Protein AF-A0A1H6KZN3-F1 (afdb_monomer)

Organism: NCBI:txid235205

pLDDT: mean 70.63, std 13.74, range [46.03, 90.12]

Foldseek 3Di:
DPPPVVLVVVLVVVVVCCVVPVPDDDDDDPVNCVVVVVDDDPDDDPVRVVVVVVVVVVVCPPDDDCPDPVVCVVVVVPDPDPPVVPPDDD

Secondary structure (DSSP, 8-state):
--HHHHHHHHHHHHHHHHHH-TTS-----HHHHHHTT-S---PPPHHHHHHHHHHHHHH-TTSPP-S-HHHHHHTTTT----TTTTS---

Radius of gyration: 26.88 Å; Cα contacts (8 Å, |Δi|>4): 21; chains: 1; bounding box: 48×36×72 Å

Structure (mmCIF, N/CA/C/O backbone):
data_AF-A0A1H6KZN3-F1
#
_entry.id   AF-A0A1H6KZN3-F1
#
loop_
_atom_site.group_PDB
_atom_site.id
_atom_site.type_symbol
_atom_site.label_atom_id
_atom_site.label_alt_id
_atom_site.label_comp_id
_atom_site.label_asym_id
_atom_site.label_entity_id
_atom_site.label_seq_id
_atom_site.pdbx_PDB_ins_code
_atom_site.Cartn_x
_atom_site.Cartn_y
_atom_site.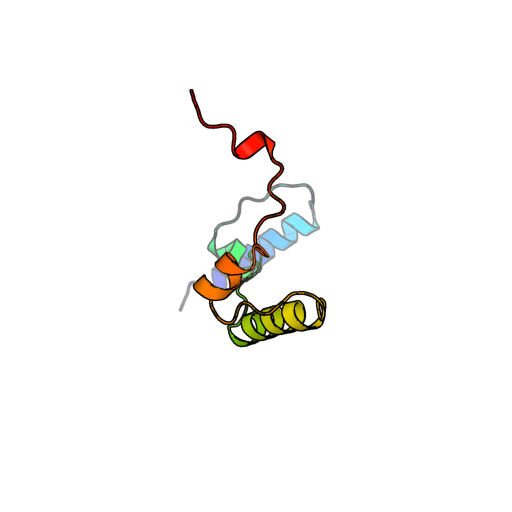Cartn_z
_atom_site.occupancy
_atom_site.B_iso_or_equiv
_atom_site.auth_seq_id
_atom_site.auth_comp_id
_atom_site.auth_asym_id
_atom_site.auth_atom_id
_atom_site.pdbx_PDB_model_num
ATOM 1 N N . MET A 1 1 ? 7.429 8.735 26.648 1.00 46.03 1 MET A N 1
ATOM 2 C CA . MET A 1 1 ? 6.907 7.359 26.468 1.00 46.03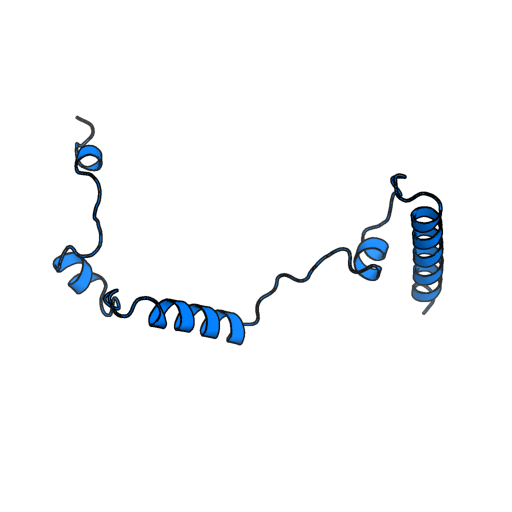 1 MET A CA 1
ATOM 3 C C . MET A 1 1 ? 5.386 7.338 26.668 1.00 46.03 1 MET A C 1
ATOM 5 O O . MET A 1 1 ? 4.884 6.443 27.335 1.00 46.03 1 MET A O 1
ATOM 9 N N . SER A 1 2 ? 4.647 8.302 26.102 1.00 53.19 2 SER A N 1
ATOM 10 C CA . SER A 1 2 ? 3.214 8.475 26.406 1.00 53.19 2 SER A CA 1
ATOM 11 C C . SER A 1 2 ? 2.295 8.326 25.189 1.00 53.19 2 SER A C 1
ATOM 13 O O . SER A 1 2 ? 1.096 8.181 25.374 1.00 53.19 2 SER A O 1
ATOM 15 N N . ASP A 1 3 ? 2.842 8.277 23.972 1.00 60.69 3 ASP A N 1
ATOM 16 C CA . ASP A 1 3 ? 2.042 8.498 22.754 1.00 60.69 3 ASP A CA 1
ATOM 17 C C . ASP A 1 3 ? 1.541 7.198 22.100 1.00 60.69 3 ASP A C 1
ATOM 19 O O . ASP A 1 3 ? 0.516 7.175 21.425 1.00 60.69 3 ASP A O 1
ATOM 23 N N . LYS A 1 4 ? 2.213 6.063 22.343 1.00 57.25 4 LYS A N 1
ATOM 24 C CA . LYS A 1 4 ? 1.812 4.773 21.745 1.00 57.25 4 LYS A CA 1
ATOM 25 C C . LYS A 1 4 ? 0.525 4.201 22.339 1.00 57.25 4 LYS A C 1
ATOM 27 O O . LYS A 1 4 ? -0.244 3.571 21.626 1.00 57.25 4 LYS A O 1
ATOM 32 N N . LYS A 1 5 ? 0.275 4.444 23.630 1.00 61.69 5 LYS A N 1
ATOM 33 C CA . LYS A 1 5 ? -0.905 3.906 24.323 1.00 61.69 5 LYS A CA 1
ATOM 34 C C . LYS A 1 5 ? -2.203 4.534 23.808 1.00 61.69 5 LYS A C 1
ATOM 36 O O . LYS A 1 5 ? -3.201 3.845 23.666 1.00 61.69 5 LYS A O 1
ATOM 41 N N . THR A 1 6 ? -2.153 5.820 23.467 1.00 81.00 6 THR A N 1
ATOM 42 C CA . THR A 1 6 ? -3.287 6.555 22.896 1.00 81.00 6 THR A CA 1
ATOM 43 C C . THR A 1 6 ? -3.571 6.165 21.446 1.00 81.00 6 THR A C 1
ATOM 45 O O . THR A 1 6 ? -4.728 6.162 21.038 1.00 81.00 6 THR A O 1
ATOM 48 N N . LEU A 1 7 ? -2.54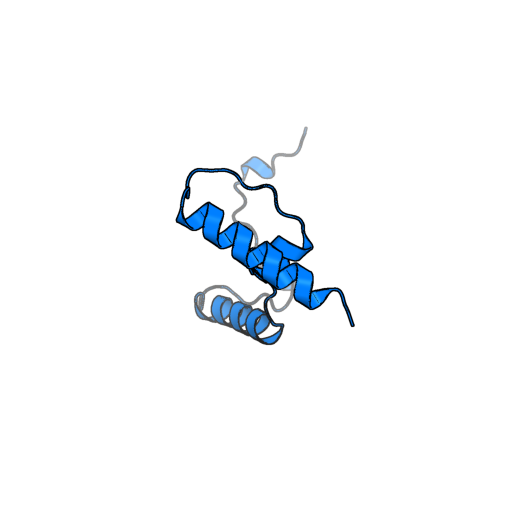1 5.812 20.668 1.00 82.12 7 LEU A N 1
ATOM 49 C CA . LEU A 1 7 ? -2.711 5.431 19.263 1.00 82.12 7 LEU A CA 1
ATOM 50 C C . LEU A 1 7 ? -3.431 4.078 19.127 1.00 82.12 7 LEU A C 1
ATOM 52 O O . LEU A 1 7 ? -4.362 3.945 18.339 1.00 82.12 7 LEU A O 1
ATOM 56 N N . GLU A 1 8 ? -3.050 3.095 19.947 1.00 85.94 8 GLU A N 1
ATOM 57 C CA . GLU A 1 8 ? -3.686 1.769 19.975 1.00 85.94 8 GLU A CA 1
ATOM 58 C C . GLU A 1 8 ? -5.164 1.831 20.378 1.00 85.94 8 GLU A C 1
ATOM 60 O O . GLU A 1 8 ? -6.004 1.142 19.796 1.00 85.94 8 GLU A O 1
ATOM 65 N N . GLU A 1 9 ? -5.494 2.676 21.356 1.00 86.56 9 GLU A N 1
ATOM 66 C CA . GLU A 1 9 ? -6.873 2.897 21.796 1.00 86.56 9 GLU A CA 1
ATOM 67 C C . GLU A 1 9 ? -7.725 3.518 20.679 1.00 86.56 9 GLU A C 1
ATOM 69 O O . GLU A 1 9 ? -8.819 3.018 20.407 1.00 86.56 9 GLU A O 1
ATOM 74 N N . ARG A 1 10 ? -7.202 4.527 19.964 1.00 86.31 10 ARG A N 1
ATOM 75 C CA . ARG A 1 10 ? -7.903 5.138 18.821 1.00 86.31 10 ARG A CA 1
ATOM 76 C C . ARG A 1 10 ? -8.103 4.165 17.661 1.00 86.31 10 ARG A C 1
ATOM 78 O O . ARG A 1 10 ? -9.204 4.088 17.123 1.00 86.31 10 ARG A O 1
ATOM 85 N N . VAL A 1 11 ? -7.086 3.381 17.299 1.00 88.75 11 VAL A N 1
ATOM 86 C CA . VAL A 1 11 ? -7.199 2.382 16.221 1.00 88.75 11 VAL A CA 1
ATOM 87 C C . VAL A 1 11 ? -8.242 1.312 16.556 1.00 88.75 11 VAL A C 1
ATOM 89 O O . VAL A 1 11 ? -9.002 0.896 15.682 1.00 88.75 11 VAL A O 1
ATOM 92 N N . ASN A 1 12 ? -8.327 0.882 17.817 1.00 89.38 12 ASN A N 1
ATOM 93 C CA . ASN A 1 12 ? -9.362 -0.061 18.241 1.00 89.38 12 ASN A CA 1
ATOM 94 C C . ASN A 1 12 ? -10.774 0.534 18.160 1.00 89.38 12 ASN A C 1
ATOM 96 O O . ASN A 1 12 ? -11.705 -0.171 17.771 1.00 89.38 12 ASN A O 1
ATOM 100 N N . GLU A 1 13 ? -10.946 1.813 18.491 1.00 87.12 13 GLU A N 1
ATOM 101 C CA . GLU A 1 13 ? -12.232 2.499 18.343 1.00 87.12 13 GLU A CA 1
ATOM 102 C C . GLU A 1 13 ? -12.645 2.615 16.868 1.00 87.12 13 GLU A C 1
ATOM 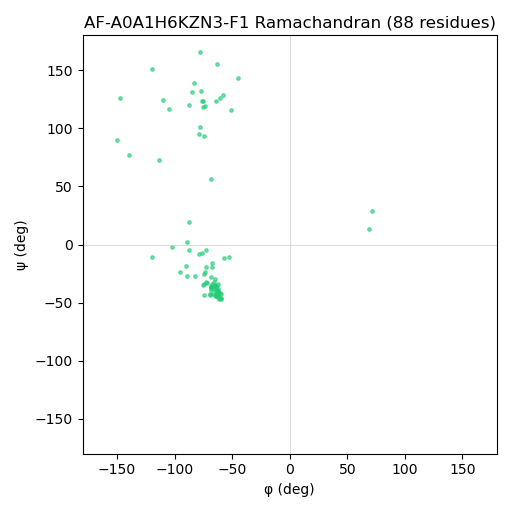104 O O . GLU A 1 13 ? -13.779 2.285 16.524 1.00 87.12 13 GLU A O 1
ATOM 109 N N . ILE A 1 14 ? -11.705 2.971 15.986 1.00 87.31 14 ILE A N 1
ATOM 110 C CA . ILE A 1 14 ? -11.915 3.022 14.531 1.00 87.31 14 ILE A CA 1
ATOM 111 C C . ILE A 1 14 ? -12.320 1.645 13.988 1.00 87.31 14 ILE A C 1
ATOM 113 O O . ILE A 1 14 ? -13.290 1.536 13.240 1.00 87.31 14 ILE A O 1
ATOM 117 N N . ARG A 1 15 ? -11.621 0.575 14.393 1.00 87.25 15 ARG A N 1
ATOM 118 C CA . ARG A 1 15 ? -11.967 -0.801 13.993 1.00 87.25 15 ARG A CA 1
ATOM 119 C C . ARG A 1 15 ? -13.374 -1.181 14.428 1.00 87.25 15 ARG A C 1
ATOM 121 O O . ARG A 1 15 ? -14.113 -1.751 13.639 1.00 87.25 15 ARG A O 1
ATOM 128 N N . LYS A 1 16 ? -13.762 -0.821 15.651 1.00 90.12 16 LYS A N 1
ATOM 129 C CA . LYS A 1 16 ? -15.108 -1.094 16.155 1.00 90.12 16 LYS A CA 1
ATOM 130 C C . LYS A 1 16 ? -16.182 -0.344 15.359 1.00 90.12 16 LYS A C 1
ATOM 132 O O . LYS A 1 16 ? -17.211 -0.930 15.044 1.00 90.12 16 LYS A O 1
ATOM 137 N N . GLN A 1 17 ? -15.933 0.917 15.001 1.00 86.69 17 GLN A N 1
ATOM 138 C CA . GLN A 1 17 ? -16.843 1.694 14.152 1.00 86.69 17 GLN A CA 1
ATOM 139 C C . GLN A 1 17 ? -16.981 1.084 12.750 1.00 86.69 17 GLN A C 1
ATOM 141 O O . GLN A 1 17 ? -18.092 1.007 12.235 1.00 86.69 17 GLN A O 1
ATOM 146 N N . LEU A 1 18 ? -15.882 0.605 12.162 1.00 86.56 18 LEU A N 1
ATOM 147 C CA . LEU A 1 18 ? -15.891 -0.085 10.868 1.00 86.56 18 LEU A CA 1
ATOM 148 C C . LEU A 1 18 ? -16.581 -1.459 10.933 1.00 86.56 18 LEU A C 1
ATOM 150 O O . LEU A 1 18 ? -17.279 -1.824 9.994 1.00 86.56 18 LEU A O 1
ATOM 154 N N . ASP A 1 19 ? -16.432 -2.206 12.030 1.00 88.44 19 ASP A N 1
ATOM 155 C CA . ASP A 1 19 ? -17.117 -3.492 12.224 1.00 88.44 19 ASP A CA 1
ATOM 156 C C . ASP A 1 19 ? -18.635 -3.312 12.403 1.00 88.44 19 ASP A C 1
ATOM 158 O O . ASP A 1 19 ? -19.426 -4.105 11.887 1.00 88.44 19 ASP A O 1
ATOM 162 N N . GLU A 1 20 ? -19.060 -2.273 13.130 1.00 89.56 20 GLU A N 1
ATOM 163 C CA . GLU A 1 20 ? -20.480 -1.957 13.342 1.00 89.56 20 GLU A CA 1
ATOM 164 C C . GLU A 1 20 ? -21.121 -1.321 12.092 1.00 89.56 20 GLU A C 1
ATOM 166 O O . GLU A 1 20 ? -22.286 -1.594 11.783 1.00 89.56 20 GLU A O 1
ATOM 171 N N . HIS A 1 21 ? -20.361 -0.512 11.347 1.00 87.50 21 HIS A N 1
ATOM 172 C CA . HIS A 1 21 ? -20.817 0.233 10.173 1.00 87.50 21 HIS A CA 1
ATOM 173 C C . HIS A 1 21 ? -19.763 0.235 9.044 1.00 87.50 21 HIS A C 1
ATOM 175 O O . HIS A 1 21 ? -19.118 1.255 8.797 1.00 87.50 21 HIS A O 1
ATOM 181 N N . PRO A 1 22 ? -19.620 -0.869 8.284 1.00 81.06 22 PRO A N 1
ATOM 182 C CA . PRO A 1 22 ? -18.550 -1.020 7.288 1.00 81.06 22 PRO A CA 1
ATOM 183 C C . PRO A 1 22 ? -18.665 -0.079 6.082 1.00 81.06 22 PRO A C 1
ATOM 185 O O . PRO A 1 22 ? -17.683 0.150 5.382 1.00 81.06 22 PRO A O 1
ATOM 188 N N . GLU A 1 23 ? -19.851 0.474 5.825 1.00 86.44 23 GLU A N 1
ATOM 189 C CA . GLU A 1 23 ? -20.078 1.433 4.734 1.00 86.44 23 GLU A CA 1
ATOM 190 C C . GLU A 1 23 ? -19.813 2.888 5.150 1.00 86.44 23 GLU A C 1
ATOM 192 O O . GLU A 1 23 ? -19.897 3.802 4.328 1.00 86.44 23 GLU A O 1
ATOM 197 N N . GLN A 1 24 ? -19.516 3.129 6.430 1.00 83.62 24 GLN A N 1
ATOM 198 C CA . GLN A 1 24 ? -19.296 4.467 6.951 1.00 83.62 24 GLN A CA 1
ATOM 199 C C . GLN A 1 24 ? -17.846 4.904 6.735 1.00 83.62 24 GLN A C 1
ATOM 201 O O . GLN A 1 24 ? -16.894 4.204 7.073 1.00 83.62 24 GLN A O 1
ATOM 206 N N . TYR A 1 25 ? -17.679 6.112 6.201 1.00 81.69 25 TYR A N 1
ATOM 207 C CA . TYR A 1 25 ? -16.370 6.740 6.083 1.00 81.69 25 TYR A CA 1
ATOM 208 C C . TYR A 1 25 ? -15.918 7.255 7.451 1.00 81.69 25 TYR A C 1
ATOM 210 O O . TYR A 1 25 ? -16.613 8.060 8.075 1.00 81.69 25 TYR A O 1
ATOM 218 N N . VAL A 1 26 ? -14.747 6.799 7.897 1.00 83.62 26 VAL A N 1
ATOM 219 C CA . VAL A 1 26 ? -14.096 7.261 9.127 1.00 83.62 26 VAL A CA 1
ATOM 220 C C . VAL A 1 26 ? -12.863 8.070 8.741 1.00 83.62 26 VAL A C 1
ATOM 222 O O . VAL A 1 26 ? -11.996 7.588 8.012 1.00 83.62 26 VAL A O 1
ATOM 225 N N . GLU A 1 27 ? -12.789 9.313 9.212 1.00 83.44 27 GLU A N 1
ATOM 226 C CA . GLU A 1 27 ? -11.598 10.144 9.045 1.00 83.44 27 GLU A CA 1
ATOM 227 C C . GLU A 1 27 ? -10.507 9.668 10.011 1.00 83.44 27 GLU A C 1
ATOM 229 O O . GLU A 1 27 ? -10.685 9.702 11.230 1.00 83.44 27 GLU A O 1
ATOM 234 N N . ILE A 1 28 ? -9.377 9.226 9.461 1.00 86.88 28 ILE A N 1
ATOM 235 C CA . ILE A 1 28 ? -8.217 8.748 10.223 1.00 86.88 28 ILE A CA 1
ATOM 236 C C . ILE A 1 28 ? -6.988 9.597 9.910 1.00 86.88 28 ILE A C 1
ATOM 238 O O . ILE A 1 28 ? -6.856 10.155 8.818 1.00 86.88 28 ILE A O 1
ATOM 242 N N . THR A 1 29 ? -6.080 9.716 10.875 1.00 86.88 29 THR A N 1
ATOM 243 C CA . THR A 1 29 ? -4.801 10.404 10.671 1.00 86.88 29 THR A CA 1
ATOM 244 C C . THR A 1 29 ? -3.815 9.516 9.908 1.00 86.88 29 THR A C 1
ATOM 246 O O . THR A 1 29 ? -4.000 8.305 9.777 1.00 86.88 29 THR A O 1
ATOM 249 N N . HIS A 1 30 ? -2.729 10.113 9.408 1.00 83.75 30 HIS A N 1
ATOM 250 C CA . HIS A 1 30 ? -1.690 9.359 8.704 1.00 83.75 30 HIS A CA 1
ATOM 251 C C . HIS A 1 30 ? -1.034 8.292 9.596 1.00 83.75 30 HIS A C 1
ATOM 253 O O . HIS A 1 30 ? -0.859 7.162 9.152 1.00 83.75 30 HIS A O 1
ATOM 259 N N . GLU A 1 31 ? -0.758 8.621 10.863 1.00 84.25 31 GLU A N 1
ATOM 260 C CA . GLU A 1 31 ? -0.164 7.695 11.840 1.00 84.25 31 GLU A CA 1
ATOM 261 C C . GLU A 1 31 ? -1.088 6.503 12.150 1.00 84.25 31 GLU A C 1
ATOM 263 O O . GLU A 1 31 ? -0.624 5.379 12.327 1.00 84.25 31 GLU A O 1
ATOM 268 N N . GLU A 1 32 ? -2.407 6.725 12.184 1.00 85.06 32 GLU A N 1
ATOM 269 C CA . GLU A 1 32 ? -3.406 5.664 12.380 1.00 85.06 32 GLU A CA 1
ATOM 270 C C . GLU A 1 32 ? -3.485 4.738 11.167 1.00 85.06 32 GLU A C 1
ATOM 272 O O . GLU A 1 32 ? -3.512 3.517 11.321 1.00 85.06 32 GLU A O 1
ATOM 277 N N . ALA A 1 33 ? -3.466 5.313 9.963 1.00 84.25 33 ALA A N 1
ATOM 278 C CA . ALA A 1 33 ? -3.446 4.562 8.715 1.00 84.25 33 ALA A CA 1
ATOM 279 C C . ALA A 1 33 ? -2.173 3.705 8.584 1.00 84.25 33 ALA A C 1
ATOM 281 O O . ALA A 1 33 ? -2.262 2.528 8.231 1.00 84.25 33 ALA A O 1
ATOM 282 N N . GLU A 1 34 ? -1.003 4.255 8.928 1.00 84.06 34 GLU A N 1
ATOM 283 C CA . GLU A 1 34 ? 0.256 3.500 8.983 1.00 84.06 34 GLU A CA 1
ATOM 284 C C . GLU A 1 34 ? 0.192 2.364 10.006 1.00 84.06 34 GLU A C 1
ATOM 286 O O . GLU A 1 34 ? 0.529 1.226 9.681 1.00 84.06 34 GLU A O 1
ATOM 291 N N . TYR A 1 35 ? -0.299 2.631 11.221 1.00 85.50 35 TYR A N 1
ATOM 292 C CA . TYR A 1 35 ? -0.429 1.602 12.256 1.00 85.50 35 TYR A CA 1
ATOM 293 C C . TYR A 1 35 ? -1.391 0.476 11.842 1.00 85.50 35 TYR A C 1
ATOM 295 O O . TYR A 1 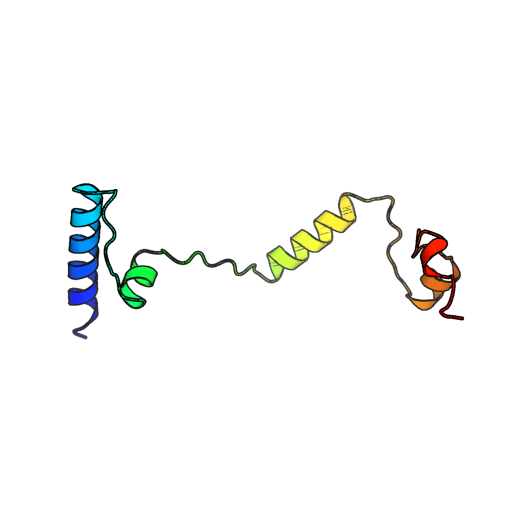35 ? -1.186 -0.689 12.187 1.00 85.50 35 TYR A O 1
ATOM 303 N N . MET A 1 36 ? -2.439 0.799 11.081 1.00 83.69 36 MET A N 1
ATOM 304 C CA . MET A 1 36 ? -3.379 -0.185 10.538 1.00 83.69 36 MET A CA 1
ATOM 305 C C . MET A 1 36 ? -2.828 -0.973 9.343 1.00 83.69 36 MET A C 1
ATOM 307 O O . MET A 1 36 ? -3.477 -1.931 8.925 1.00 83.69 36 MET A O 1
ATOM 311 N N . GLY A 1 37 ? -1.657 -0.608 8.814 1.00 82.38 37 GLY A N 1
ATOM 312 C CA . GLY A 1 37 ? -1.084 -1.227 7.621 1.00 82.38 37 GLY A CA 1
ATOM 313 C C . GLY A 1 37 ? -1.830 -0.853 6.340 1.00 82.38 37 GLY A C 1
ATOM 314 O O . GLY A 1 37 ? -1.865 -1.643 5.405 1.00 82.38 37 GLY A O 1
ATOM 315 N N . ALA A 1 38 ? -2.456 0.329 6.293 1.00 81.25 38 ALA A N 1
ATOM 316 C CA . ALA A 1 38 ? -3.178 0.802 5.1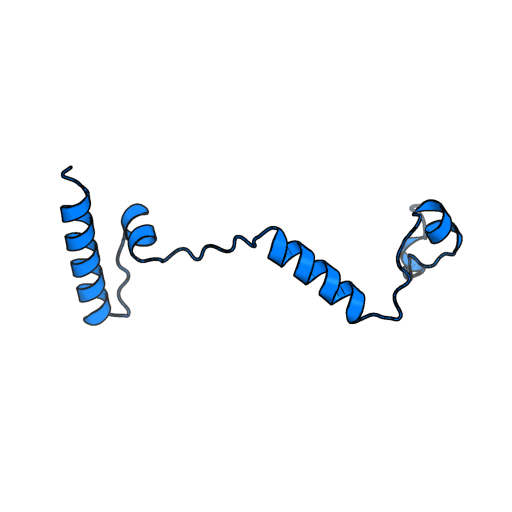09 1.00 81.25 38 ALA A CA 1
ATOM 317 C C . ALA A 1 38 ? -2.252 1.107 3.917 1.00 81.25 38 ALA A C 1
ATOM 319 O O . ALA A 1 38 ? -2.724 1.248 2.790 1.00 81.25 38 ALA A O 1
ATOM 320 N N . PHE A 1 39 ? -0.948 1.223 4.165 1.00 78.56 39 PHE A N 1
ATOM 321 C CA . PHE A 1 39 ? 0.067 1.396 3.138 1.00 78.56 39 PHE A CA 1
ATOM 322 C C . PHE A 1 39 ? 0.813 0.078 2.959 1.00 78.56 39 PHE A C 1
ATOM 324 O O . PHE A 1 39 ? 1.466 -0.406 3.884 1.00 78.56 39 PHE A O 1
ATOM 331 N N . GLU A 1 40 ? 0.701 -0.500 1.768 1.00 72.31 40 GLU A N 1
ATOM 332 C CA . GLU A 1 40 ? 1.551 -1.611 1.362 1.00 72.31 40 GLU A CA 1
ATOM 333 C C . GLU A 1 40 ? 2.933 -1.065 0.988 1.00 72.31 40 GLU A C 1
ATOM 335 O O . GLU A 1 40 ? 3.056 -0.079 0.258 1.00 72.31 40 GLU A O 1
ATOM 340 N N . ASP A 1 41 ? 3.977 -1.698 1.516 1.00 73.44 41 ASP A N 1
ATOM 341 C CA . ASP A 1 41 ? 5.346 -1.436 1.092 1.00 73.44 41 ASP A CA 1
ATOM 342 C C . ASP A 1 41 ? 5.594 -2.158 -0.238 1.00 73.44 41 ASP A C 1
ATOM 344 O O . ASP A 1 41 ? 5.797 -3.370 -0.270 1.00 73.44 41 ASP A O 1
ATOM 348 N N . ASP A 1 42 ? 5.539 -1.407 -1.338 1.00 67.62 42 ASP A N 1
ATOM 349 C CA . ASP A 1 42 ? 5.819 -1.901 -2.695 1.00 67.62 42 ASP A CA 1
ATOM 350 C C . ASP A 1 42 ? 7.321 -1.814 -3.043 1.00 67.62 42 ASP A C 1
ATOM 352 O O . ASP A 1 42 ? 7.725 -1.791 -4.210 1.00 67.62 42 ASP A O 1
ATOM 356 N N . SER A 1 43 ? 8.195 -1.705 -2.035 1.00 78.81 43 SER A N 1
ATOM 357 C CA . SER A 1 43 ? 9.631 -1.761 -2.273 1.00 78.81 43 SER A CA 1
ATOM 358 C C . SER A 1 43 ? 10.067 -3.195 -2.596 1.00 78.81 43 SER A C 1
ATOM 360 O O . SER A 1 43 ? 9.923 -4.129 -1.810 1.00 78.81 43 SER A O 1
ATOM 362 N N . MET A 1 44 ? 10.632 -3.386 -3.791 1.00 74.50 44 MET A N 1
ATOM 363 C CA . MET A 1 44 ? 11.344 -4.621 -4.127 1.00 74.50 44 MET A CA 1
ATOM 364 C C . MET A 1 44 ? 12.777 -4.561 -3.606 1.00 74.50 44 MET A C 1
ATOM 366 O O . MET A 1 44 ? 13.467 -3.547 -3.752 1.00 74.50 44 MET A O 1
ATOM 370 N N . SER A 1 45 ? 13.252 -5.682 -3.062 1.00 82.81 45 SER A N 1
ATOM 371 C CA . SER A 1 45 ? 14.668 -5.850 -2.742 1.00 82.81 45 SER A CA 1
ATOM 372 C C . SER A 1 45 ? 15.526 -5.805 -4.017 1.00 82.81 45 SER A C 1
ATOM 374 O O . SER A 1 45 ? 15.056 -6.097 -5.122 1.00 82.81 45 SER A O 1
ATOM 376 N N . MET A 1 46 ? 16.806 -5.436 -3.885 1.00 78.25 46 MET A N 1
ATOM 377 C CA . MET A 1 46 ? 17.730 -5.436 -5.027 1.00 78.25 46 MET A CA 1
ATOM 378 C C . MET A 1 46 ? 17.911 -6.857 -5.576 1.00 78.25 46 MET A C 1
ATOM 380 O O . MET A 1 46 ? 18.007 -7.054 -6.786 1.00 78.25 46 MET A O 1
ATOM 384 N N . GLU A 1 47 ? 17.914 -7.847 -4.690 1.00 79.56 47 GLU A N 1
ATOM 385 C CA . GLU A 1 47 ? 17.979 -9.265 -5.008 1.00 79.56 47 GLU A CA 1
ATOM 386 C C . GLU A 1 47 ? 16.763 -9.720 -5.833 1.00 79.56 47 GLU A C 1
ATOM 388 O O . GLU A 1 47 ? 16.941 -10.377 -6.862 1.00 79.56 47 GLU A O 1
ATOM 393 N N . ASP A 1 48 ? 15.546 -9.315 -5.452 1.00 78.62 48 ASP A N 1
ATOM 394 C CA . ASP A 1 48 ? 14.320 -9.621 -6.204 1.00 78.62 48 ASP A CA 1
ATOM 395 C C . ASP A 1 48 ? 14.274 -8.892 -7.548 1.00 78.62 48 ASP A C 1
ATOM 397 O O . ASP A 1 48 ? 13.860 -9.465 -8.560 1.00 78.62 48 ASP A O 1
ATOM 401 N N . ALA A 1 49 ? 14.759 -7.649 -7.599 1.00 77.00 49 ALA A N 1
ATOM 402 C CA . ALA A 1 49 ? 14.866 -6.897 -8.844 1.00 77.00 49 ALA A CA 1
ATOM 403 C C . ALA A 1 49 ? 15.816 -7.585 -9.844 1.00 77.00 49 ALA A C 1
ATOM 405 O O . ALA A 1 49 ? 15.492 -7.710 -11.030 1.00 77.00 49 ALA A O 1
ATOM 406 N N . LEU A 1 50 ? 16.963 -8.087 -9.370 1.00 78.00 50 LEU A N 1
ATOM 407 C CA . LEU A 1 50 ? 17.916 -8.846 -10.186 1.00 78.00 50 LEU A CA 1
ATOM 408 C C . LEU A 1 50 ? 17.338 -10.195 -10.635 1.00 78.00 50 LEU A C 1
ATOM 410 O O . LEU A 1 50 ? 17.457 -10.553 -11.809 1.00 78.00 50 LEU A O 1
ATOM 414 N N . ALA A 1 51 ? 16.654 -10.915 -9.744 1.00 76.06 51 ALA A N 1
ATOM 415 C CA . ALA A 1 51 ? 15.991 -12.173 -10.085 1.00 76.06 51 ALA A CA 1
ATOM 416 C C . ALA A 1 51 ? 14.885 -11.975 -11.138 1.00 76.06 51 ALA A C 1
ATOM 418 O O . ALA A 1 51 ? 14.755 -12.771 -12.076 1.00 76.06 51 ALA A O 1
ATOM 419 N N . SER A 1 52 ? 14.119 -10.887 -11.030 1.00 66.06 52 SER A N 1
ATOM 420 C CA . SER A 1 52 ? 13.093 -10.522 -12.006 1.00 66.06 52 SER A CA 1
ATOM 421 C C . SER A 1 52 ? 13.716 -10.226 -13.374 1.00 66.06 52 SER A C 1
ATOM 423 O O . SER A 1 52 ? 13.258 -10.766 -14.385 1.00 66.06 52 SER A O 1
ATOM 425 N N . HIS A 1 53 ? 14.834 -9.495 -13.414 1.00 64.88 53 HIS A N 1
ATOM 426 C CA . HIS A 1 53 ? 15.585 -9.241 -14.645 1.00 64.88 53 HIS A CA 1
ATOM 427 C C . HIS A 1 53 ? 16.081 -10.538 -15.310 1.00 64.88 53 HIS A C 1
ATOM 429 O O . HIS A 1 53 ? 15.867 -10.749 -16.507 1.00 64.88 53 HIS A O 1
ATOM 435 N N . ASP A 1 54 ? 16.672 -11.459 -14.546 1.00 59.50 54 ASP A N 1
ATOM 436 C CA . ASP A 1 54 ? 17.163 -12.727 -15.093 1.00 59.50 54 ASP A CA 1
ATOM 437 C C . ASP A 1 54 ? 16.029 -13.626 -15.606 1.00 59.50 54 ASP A C 1
ATOM 439 O O . ASP A 1 54 ? 16.173 -14.278 -16.647 1.00 59.50 54 ASP A O 1
ATOM 443 N N . SER A 1 55 ? 14.864 -13.606 -14.952 1.00 53.66 55 SER A N 1
ATO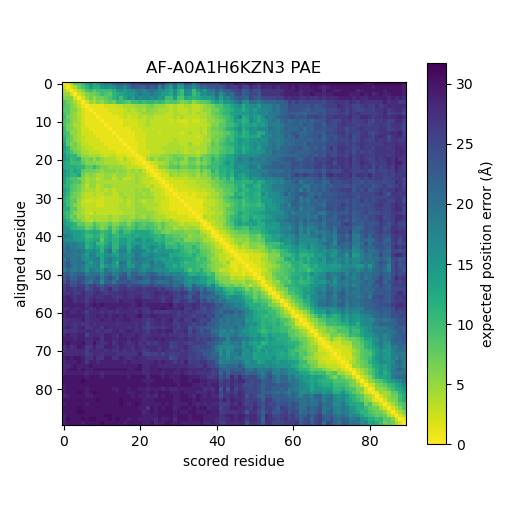M 444 C CA . SER A 1 55 ? 13.689 -14.375 -15.377 1.00 53.66 55 SER A CA 1
ATOM 445 C C . SER A 1 55 ? 13.109 -13.906 -16.723 1.00 53.66 55 SER A C 1
ATOM 447 O O . SER A 1 55 ? 12.656 -14.730 -17.527 1.00 53.66 55 SER A O 1
ATOM 449 N N . VAL A 1 56 ? 13.201 -12.604 -17.026 1.00 52.62 56 VAL A N 1
ATOM 450 C CA . VAL A 1 56 ? 12.840 -12.031 -18.336 1.00 52.62 56 VAL A CA 1
ATOM 451 C C . VAL A 1 56 ? 13.830 -12.487 -19.412 1.00 52.62 56 VAL A C 1
ATOM 453 O O . VAL A 1 56 ? 13.421 -12.810 -20.527 1.00 52.62 56 VAL A O 1
ATOM 456 N N . THR A 1 57 ? 15.117 -12.622 -19.074 1.00 49.75 57 THR A N 1
ATOM 457 C CA . THR A 1 57 ? 16.129 -13.112 -20.025 1.00 49.75 57 THR A CA 1
ATOM 458 C C . THR A 1 57 ? 16.038 -14.615 -20.319 1.00 49.75 57 THR A C 1
ATOM 460 O O . THR A 1 57 ? 16.536 -15.055 -21.353 1.00 49.75 57 THR A O 1
ATOM 463 N N . GLN A 1 58 ? 15.383 -15.415 -19.467 1.00 49.69 58 GLN A N 1
ATOM 464 C CA . GLN A 1 58 ? 15.194 -16.853 -19.713 1.00 49.69 58 GLN A CA 1
ATOM 465 C C . GLN A 1 58 ? 13.920 -17.197 -20.497 1.00 49.69 58 GLN A C 1
ATOM 467 O O . GLN A 1 58 ? 13.898 -18.226 -21.179 1.00 49.69 58 GLN A O 1
ATOM 472 N N . LYS A 1 59 ? 12.865 -16.371 -20.422 1.00 48.16 59 LYS A N 1
ATOM 473 C CA . LYS A 1 59 ? 11.607 -16.623 -21.152 1.00 48.16 59 LYS A CA 1
ATOM 474 C C . LYS A 1 59 ? 11.709 -16.348 -22.651 1.00 48.16 59 LYS A C 1
ATOM 476 O O . LYS A 1 59 ? 11.013 -17.003 -23.419 1.00 48.16 59 LYS A O 1
ATOM 481 N N . ASP A 1 60 ? 12.623 -15.479 -23.070 1.00 49.78 60 ASP A N 1
ATOM 482 C CA . ASP A 1 60 ? 12.901 -15.198 -24.477 1.00 49.78 60 ASP A CA 1
ATOM 483 C C . ASP A 1 60 ? 14.313 -15.665 -24.863 1.00 49.78 60 ASP A C 1
ATOM 485 O O . ASP A 1 60 ? 15.209 -14.869 -25.128 1.00 49.78 60 ASP A O 1
ATOM 489 N N . LYS A 1 61 ? 14.516 -16.986 -24.972 1.00 52.66 61 LYS A N 1
ATOM 490 C CA . LYS A 1 61 ? 15.750 -17.565 -25.557 1.00 52.66 61 LYS A CA 1
ATOM 491 C C . LYS A 1 61 ? 16.034 -17.096 -26.997 1.00 52.66 61 LYS A C 1
ATOM 493 O O . LYS A 1 61 ? 17.119 -17.349 -27.507 1.00 52.66 61 LYS A O 1
ATOM 498 N N . ASN A 1 62 ? 15.067 -16.434 -27.636 1.00 53.03 62 ASN A N 1
ATOM 499 C CA . ASN A 1 62 ? 15.157 -15.905 -28.994 1.00 53.03 62 ASN A CA 1
ATOM 500 C C . ASN A 1 62 ? 15.409 -14.389 -29.061 1.00 53.03 62 ASN A C 1
ATOM 502 O O . ASN A 1 62 ? 15.529 -13.874 -30.170 1.00 53.03 62 ASN A O 1
ATOM 506 N N . ARG A 1 63 ? 15.487 -13.657 -27.936 1.00 53.84 63 ARG A N 1
ATOM 507 C CA . ARG A 1 63 ? 15.886 -12.242 -27.985 1.00 53.84 63 ARG A CA 1
ATOM 508 C C . ARG A 1 63 ? 17.408 -12.135 -27.913 1.00 53.84 63 ARG A C 1
ATOM 510 O O . ARG A 1 63 ? 17.991 -12.589 -26.925 1.00 53.84 63 ARG A O 1
ATOM 517 N N . PRO A 1 64 ? 18.068 -11.554 -28.929 1.00 56.41 64 PRO A N 1
ATOM 518 C CA . PRO A 1 64 ? 19.507 -11.363 -28.886 1.00 56.41 64 PRO A CA 1
ATOM 519 C C . PRO A 1 64 ? 19.855 -10.466 -27.694 1.00 56.41 64 PRO A C 1
ATOM 521 O O . PRO A 1 64 ? 19.298 -9.381 -27.519 1.00 56.41 64 PRO A O 1
ATOM 524 N N . ARG A 1 65 ? 20.767 -10.937 -26.835 1.00 58.47 65 ARG A N 1
ATOM 525 C CA . ARG A 1 65 ? 21.363 -10.083 -25.806 1.00 58.47 65 ARG A CA 1
ATOM 526 C C . ARG A 1 65 ? 22.144 -8.987 -26.519 1.00 58.47 65 ARG A C 1
ATOM 528 O O . ARG A 1 65 ? 23.049 -9.279 -27.295 1.00 58.47 65 ARG A O 1
ATOM 535 N N . VAL A 1 66 ? 21.806 -7.740 -26.223 1.00 61.50 66 VAL A N 1
ATOM 536 C CA . VAL A 1 66 ? 22.524 -6.573 -26.734 1.00 61.50 66 VAL A CA 1
ATOM 537 C C . VAL A 1 66 ? 23.843 -6.493 -25.971 1.00 61.50 66 VAL A C 1
ATOM 539 O O . VAL A 1 66 ? 23.894 -5.990 -24.853 1.00 61.50 66 VAL A O 1
ATOM 542 N N . THR A 1 67 ? 24.898 -7.079 -26.530 1.00 62.59 67 THR A N 1
ATOM 543 C CA . THR A 1 67 ? 26.246 -7.055 -25.937 1.00 62.59 67 THR A CA 1
ATOM 544 C C . THR A 1 67 ? 26.986 -5.764 -26.263 1.00 62.59 67 THR A C 1
ATOM 546 O O . THR A 1 67 ? 27.831 -5.335 -25.486 1.00 62.59 67 THR A O 1
ATOM 549 N N . ASP A 1 68 ? 26.640 -5.139 -27.388 1.00 72.75 68 ASP A N 1
ATOM 550 C CA . ASP A 1 68 ? 27.184 -3.862 -27.833 1.00 72.75 68 ASP A CA 1
ATOM 551 C C . ASP A 1 68 ? 26.109 -3.076 -28.601 1.00 72.75 68 ASP A C 1
ATOM 553 O O . ASP A 1 68 ? 25.481 -3.584 -29.538 1.00 72.75 68 ASP A O 1
ATOM 557 N N . ALA A 1 69 ? 25.859 -1.837 -28.177 1.00 65.88 69 ALA A N 1
ATOM 558 C CA . ALA A 1 69 ? 24.811 -1.000 -28.754 1.00 65.88 69 ALA A CA 1
ATOM 559 C C . ALA A 1 69 ? 25.116 -0.585 -30.205 1.00 65.88 69 ALA A C 1
ATOM 561 O O . ALA A 1 69 ? 24.194 -0.488 -31.016 1.00 65.88 69 ALA A O 1
ATOM 562 N N . ALA A 1 70 ? 26.389 -0.373 -30.551 1.00 67.19 70 ALA A N 1
ATOM 563 C CA . ALA A 1 70 ? 26.802 0.030 -31.890 1.00 67.19 70 ALA A CA 1
ATOM 564 C C . ALA A 1 70 ? 26.708 -1.143 -32.875 1.00 67.19 70 ALA A C 1
ATOM 566 O O . ALA A 1 70 ? 26.166 -0.988 -33.971 1.00 67.19 70 ALA A O 1
ATOM 567 N N . GLU A 1 71 ? 27.155 -2.335 -32.473 1.00 65.38 71 GLU A N 1
ATOM 568 C CA . GLU A 1 71 ? 27.044 -3.538 -33.304 1.00 65.38 71 GLU A CA 1
ATOM 569 C C . GLU A 1 71 ? 25.589 -3.964 -33.519 1.00 65.38 71 GLU A C 1
ATOM 571 O O . GLU A 1 71 ? 25.221 -4.407 -34.609 1.00 65.38 71 GLU A O 1
ATOM 576 N N . THR A 1 72 ? 24.739 -3.813 -32.502 1.00 66.75 72 THR A N 1
ATOM 577 C CA . THR A 1 72 ? 23.325 -4.207 -32.605 1.00 66.75 72 THR A CA 1
ATOM 578 C C . THR A 1 72 ? 22.522 -3.210 -33.447 1.00 66.75 72 THR A C 1
ATOM 580 O O . THR A 1 72 ? 21.659 -3.612 -34.228 1.00 66.75 72 THR A O 1
ATOM 583 N N . ALA A 1 73 ? 22.857 -1.916 -33.387 1.00 65.06 73 ALA A N 1
ATOM 584 C CA . ALA A 1 73 ? 22.303 -0.914 -34.296 1.00 65.06 73 ALA A CA 1
ATOM 585 C C . ALA A 1 73 ? 22.718 -1.170 -35.757 1.00 65.06 73 ALA A C 1
ATOM 587 O O . ALA A 1 73 ? 21.890 -1.051 -36.660 1.00 65.06 73 ALA A O 1
ATOM 588 N N . ALA A 1 74 ? 23.968 -1.587 -35.994 1.00 63.75 74 ALA A N 1
ATOM 589 C CA . ALA A 1 74 ? 24.463 -1.919 -37.331 1.00 63.75 74 ALA A CA 1
ATOM 590 C C . ALA A 1 74 ? 23.756 -3.139 -37.954 1.00 63.75 74 ALA A C 1
ATOM 592 O O . ALA A 1 74 ? 23.604 -3.205 -39.173 1.00 63.75 74 ALA A O 1
ATOM 593 N N . LYS A 1 75 ? 23.293 -4.087 -37.128 1.00 66.94 75 LYS A N 1
ATOM 594 C CA . LYS A 1 75 ? 22.525 -5.269 -37.560 1.00 66.94 75 LYS A CA 1
ATOM 595 C C . LYS A 1 75 ? 21.050 -4.976 -37.854 1.00 66.94 75 LYS A C 1
ATOM 597 O O . LYS A 1 75 ? 20.363 -5.843 -38.382 1.00 66.94 75 LYS A O 1
ATOM 602 N N . GLY A 1 76 ? 20.559 -3.774 -37.539 1.00 60.72 76 GLY A N 1
ATOM 603 C CA . GLY A 1 76 ? 19.172 -3.378 -37.798 1.00 60.72 76 GLY A CA 1
ATOM 604 C C . GLY A 1 76 ? 18.132 -4.104 -36.935 1.00 60.72 76 GLY A C 1
ATOM 605 O O . GLY A 1 76 ? 16.944 -4.001 -37.213 1.00 60.72 76 GLY A O 1
ATOM 606 N N . GLU A 1 77 ? 18.551 -4.805 -35.877 1.00 61.06 77 GLU A N 1
ATOM 607 C CA . GLU A 1 77 ? 17.676 -5.633 -35.026 1.00 61.06 77 GLU A CA 1
ATOM 608 C C . GLU A 1 77 ? 16.752 -4.823 -34.103 1.00 61.06 77 GLU A C 1
ATOM 610 O O . GLU A 1 77 ? 15.923 -5.393 -33.397 1.00 61.06 77 GLU A O 1
ATOM 615 N N . PHE A 1 78 ? 16.887 -3.497 -34.072 1.00 57.09 78 PHE A N 1
ATOM 616 C CA . PHE A 1 78 ? 16.258 -2.699 -33.026 1.00 57.09 78 PHE A CA 1
ATOM 617 C C . PHE A 1 78 ? 14.852 -2.194 -33.336 1.00 57.09 78 PHE A C 1
ATOM 619 O O . PHE A 1 78 ? 14.167 -1.784 -32.404 1.00 57.09 78 PHE A O 1
ATOM 626 N N . LEU A 1 79 ? 14.404 -2.155 -34.592 1.00 57.09 79 LEU A N 1
ATOM 627 C CA . LEU A 1 79 ? 13.266 -1.303 -34.936 1.00 57.09 79 LEU A CA 1
ATOM 628 C C . LEU A 1 79 ? 12.439 -1.867 -36.103 1.00 57.09 79 LEU A C 1
ATOM 630 O O . LEU A 1 79 ? 12.610 -1.453 -37.247 1.00 57.09 79 LEU A O 1
ATOM 634 N N . ASP A 1 80 ? 11.437 -2.693 -35.786 1.00 56.34 80 ASP A N 1
ATOM 635 C CA . ASP A 1 80 ? 10.201 -2.804 -36.584 1.00 56.34 80 ASP A CA 1
ATOM 636 C C . ASP A 1 80 ? 9.398 -1.490 -36.455 1.00 56.34 80 ASP A C 1
ATOM 638 O O . ASP A 1 80 ? 8.254 -1.454 -35.997 1.00 56.34 80 ASP A O 1
ATOM 642 N N . ILE A 1 81 ? 10.010 -0.348 -36.790 1.00 57.16 81 ILE A N 1
ATOM 643 C CA . ILE A 1 81 ? 9.270 0.911 -36.856 1.00 57.16 81 ILE A CA 1
ATOM 644 C C . ILE A 1 81 ? 8.470 0.884 -38.157 1.00 57.16 81 ILE A C 1
ATOM 646 O O . ILE A 1 81 ? 9.061 0.774 -39.236 1.00 57.16 81 ILE A O 1
ATOM 650 N N . PRO A 1 82 ? 7.136 1.037 -38.108 1.00 55.78 82 PRO A N 1
ATOM 651 C CA . PRO A 1 82 ? 6.345 1.152 -39.320 1.00 55.78 82 PRO A CA 1
ATOM 652 C C . PRO A 1 82 ? 6.839 2.350 -40.140 1.00 55.78 82 PRO A C 1
ATOM 654 O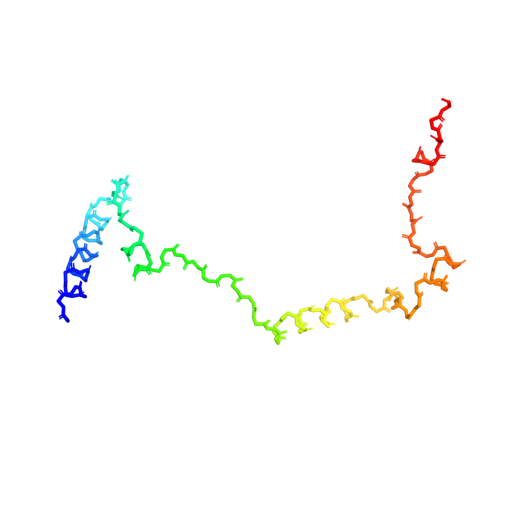 O . PRO A 1 82 ? 6.929 3.471 -39.638 1.00 55.78 82 PRO A O 1
ATOM 657 N N . ALA A 1 83 ? 7.115 2.114 -41.427 1.00 55.53 83 ALA A N 1
ATOM 658 C CA . ALA A 1 83 ? 7.749 3.051 -42.366 1.00 55.53 83 ALA A CA 1
ATOM 659 C C . ALA A 1 83 ? 7.097 4.451 -42.470 1.00 55.53 83 ALA A C 1
ATOM 661 O O . ALA A 1 83 ? 7.664 5.362 -43.073 1.00 55.53 83 ALA A O 1
ATOM 662 N N . PHE A 1 84 ? 5.909 4.645 -41.892 1.00 59.53 84 PHE A N 1
ATOM 663 C CA . PHE A 1 84 ? 5.226 5.934 -41.819 1.00 59.53 84 PHE A CA 1
ATOM 664 C C . PHE A 1 84 ? 5.940 6.951 -40.904 1.00 59.53 84 PHE A C 1
ATOM 666 O O . PHE A 1 84 ? 5.860 8.145 -41.181 1.00 59.53 84 PHE A O 1
ATOM 673 N N . VAL A 1 85 ? 6.677 6.507 -39.876 1.00 57.81 85 VAL A N 1
ATOM 674 C CA . VAL A 1 85 ? 7.341 7.404 -38.903 1.00 57.81 85 VAL A CA 1
ATOM 675 C C . VAL A 1 85 ? 8.578 8.096 -39.502 1.00 57.81 85 VAL A C 1
ATOM 677 O O . VAL A 1 85 ? 8.952 9.184 -39.075 1.00 57.81 85 VAL A O 1
ATOM 680 N N . CYS A 1 86 ? 9.188 7.522 -40.546 1.00 55.75 86 CYS A N 1
ATOM 681 C CA . CYS A 1 86 ? 10.401 8.061 -41.176 1.00 55.75 86 CYS A CA 1
ATOM 682 C C . CYS A 1 86 ? 10.140 9.055 -42.321 1.00 55.75 86 CYS A C 1
ATOM 684 O O . CYS A 1 86 ? 11.092 9.528 -42.946 1.00 55.75 86 CYS A O 1
ATOM 686 N N . LYS A 1 87 ? 8.882 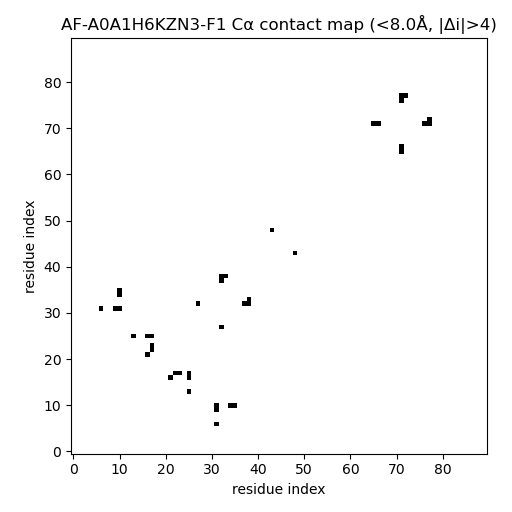9.398 -42.632 1.00 50.62 87 LYS A N 1
ATOM 687 C CA . LYS A 1 87 ? 8.607 10.487 -43.579 1.00 50.62 87 LYS A CA 1
ATOM 688 C C . LYS A 1 87 ? 8.777 11.820 -42.859 1.00 50.62 87 LYS A C 1
ATOM 690 O O . LYS A 1 87 ? 7.863 12.298 -42.197 1.00 50.62 87 LYS A O 1
ATOM 695 N N . GLY A 1 88 ? 9.980 12.376 -43.001 1.00 49.06 88 GLY A N 1
ATOM 696 C CA . GLY A 1 88 ? 10.362 13.683 -42.487 1.00 49.06 88 GLY A CA 1
ATOM 697 C C . GLY A 1 88 ? 9.309 14.760 -42.744 1.00 49.06 88 GLY A C 1
ATOM 698 O O . GLY A 1 88 ? 8.651 14.787 -43.789 1.00 49.06 88 GLY A O 1
ATOM 699 N N . ILE A 1 89 ? 9.183 15.644 -41.757 1.00 55.50 89 ILE A N 1
ATOM 700 C CA . ILE A 1 89 ? 8.539 16.948 -41.889 1.00 55.50 89 ILE A CA 1
ATOM 701 C C . ILE A 1 89 ? 9.186 17.621 -43.109 1.00 55.50 89 ILE A C 1
ATOM 703 O O . ILE A 1 89 ? 10.404 17.798 -43.134 1.00 55.50 89 ILE A O 1
ATOM 707 N N . LYS A 1 90 ? 8.382 17.866 -44.148 1.00 48.50 90 LYS A N 1
ATOM 708 C CA . LYS A 1 90 ? 8.801 18.606 -45.344 1.00 48.50 90 LYS A CA 1
ATOM 709 C C . LYS A 1 90 ? 9.128 20.052 -45.007 1.00 48.50 90 LYS A C 1
ATOM 711 O O . LYS A 1 90 ? 8.409 20.614 -44.153 1.00 48.50 90 LYS A O 1
#

Sequence (90 aa):
MSDKKTLEERVNEIRKQLDEHPEQYVEITHEEAEYMGAFEDDSMSMEDALASHDSVTQKDKNRPRVTDAAETAAKGEFLDIPAFVCKGIK

Mean predicted aligned error: 16.99 Å

Solvent-accessible surface area (backbone atoms only — not comparable to full-atom values): 6001 Å² total; per-residue (Å²): 145,71,65,68,68,58,50,56,53,50,50,52,52,52,50,50,51,39,73,78,36,72,88,58,89,74,94,73,55,71,70,54,38,55,74,71,55,73,64,81,83,83,78,73,51,72,68,56,52,51,52,53,54,54,54,58,61,62,76,40,83,83,59,82,78,81,86,42,73,68,65,42,57,74,68,59,79,79,64,96,65,66,77,74,77,74,64,69,88,127